Protein AF-A0A658NM93-F1 (afdb_monomer)

Solvent-accessible surface area (backbone atoms only — not comparable to full-atom values): 5261 Å² total; per-residue (Å²): 140,87,86,86,76,89,84,55,66,78,81,68,65,80,85,75,90,76,71,57,57,37,90,86,73,44,33,62,33,65,48,76,92,57,58,24,50,82,85,83,50,72,70,57,50,51,53,38,56,75,71,63,38,60,68,63,52,48,44,56,63,31,44,71,38,52,33,75,65,49,32,52,52,52,51,51,24,60,75,70,67,64,121

pLDDT: mean 92.48, std 5.34, range [60.62, 98.19]

Foldseek 3Di:
DDDDDPDDPVLVDADDDDFDADPPQRFFADDRVRSGDDDDDPVNLVVCVVVVVVVVSCCVVELVTRPPPNVVVVVVCVVVVND

Mean predicted aligned error: 4.2 Å

Radius of gyration: 16.74 Å; Cα contacts (8 Å, |Δi|>4): 65; chains: 1; bounding box: 35×38×52 Å

Sequence (83 aa):
YMLKLAHMVDDKLHARSTGPYSLVTQQPLGGKAQFGGQRFGEMEVWALEAYGAAYTL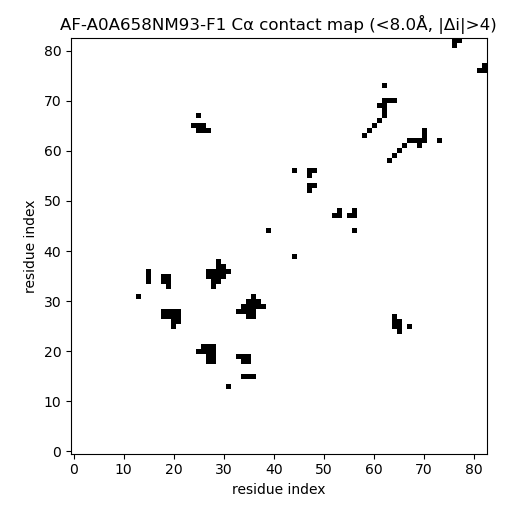QEILTYKSDDTVGRVKTYESIVKGEN

Nearest PDB structures (foldseek):
  8i24-assembly1_C  TM=9.891E-01  e=1.123E-11  Acetivibrio thermocellus DSM 1313
  6cce-assembly1_C  TM=9.860E-01  e=1.990E-11  Mycolicibacterium smegmatis MC2 155
  8rdj-assembly1_C  TM=9.868E-01  e=1.343E-08  Sinapis alba
  8ras-assembly1_C  TM=9.875E-01  e=1.550E-08  Sinapis alba
  5oa1-assembly1_B  TM=9.415E-01  e=1.514E-06  Saccharomyces cerevisiae S288C

Secondary structure (DSSP, 8-state):
-----S--HHHH----SS--B-TTT-PBPBSGGGTPBPP--HHHHHHHHHTT-HHHHHHHHIIIII-HHHHHHHHHHHHHT--

Structure (mmCIF, N/CA/C/O backbone):
data_AF-A0A658NM93-F1
#
_entry.id   AF-A0A658NM93-F1
#
loop_
_atom_site.group_PDB
_atom_site.id
_atom_site.type_symbol
_atom_site.label_atom_id
_atom_site.label_alt_id
_atom_site.label_comp_id
_atom_site.label_asym_id
_atom_site.label_entity_id
_atom_site.label_seq_id
_atom_site.pdbx_PDB_ins_code
_atom_site.Cartn_x
_atom_site.Cartn_y
_atom_site.Cartn_z
_atom_site.occupancy
_atom_site.B_iso_or_equiv
_atom_site.auth_seq_id
_atom_site.auth_comp_id
_atom_site.auth_asym_id
_atom_site.auth_atom_id
_atom_site.pdbx_PDB_model_num
ATOM 1 N N . TYR A 1 1 ? 14.093 -24.460 -32.859 1.00 67.94 1 TYR A N 1
ATOM 2 C CA . TYR A 1 1 ? 14.980 -23.646 -32.004 1.00 67.94 1 TYR A CA 1
ATOM 3 C C . TYR A 1 1 ? 14.105 -22.700 -31.194 1.00 67.94 1 TYR A C 1
ATOM 5 O O . TYR A 1 1 ? 13.217 -22.100 -31.786 1.00 67.94 1 TYR A O 1
ATOM 13 N N . MET A 1 2 ? 14.281 -22.628 -29.872 1.00 86.06 2 MET A N 1
ATOM 14 C CA . MET A 1 2 ? 13.528 -21.725 -28.988 1.00 86.06 2 MET A CA 1
ATOM 15 C C . MET A 1 2 ? 14.504 -20.816 -28.241 1.00 86.06 2 MET A C 1
ATOM 17 O O . MET A 1 2 ? 15.552 -21.277 -27.794 1.00 86.06 2 MET A O 1
ATOM 21 N N . LEU A 1 3 ? 14.147 -19.538 -28.114 1.00 89.44 3 LEU A N 1
ATOM 22 C CA . LEU A 1 3 ? 14.927 -18.521 -27.411 1.00 89.44 3 LEU A CA 1
ATOM 23 C C . LEU A 1 3 ? 14.270 -18.191 -26.068 1.00 89.44 3 LEU A C 1
ATOM 25 O O . LEU A 1 3 ? 13.054 -18.014 -25.996 1.00 89.44 3 LEU A O 1
ATOM 29 N N . LYS A 1 4 ? 15.084 -18.073 -25.015 1.00 93.50 4 LYS A N 1
ATOM 30 C CA . LYS A 1 4 ? 14.649 -17.603 -23.696 1.00 93.50 4 LYS A CA 1
ATOM 31 C C . LYS A 1 4 ? 14.857 -16.091 -23.596 1.00 93.50 4 LYS A C 1
ATOM 33 O O . LYS A 1 4 ? 15.957 -15.604 -23.839 1.00 93.50 4 LYS A O 1
ATOM 38 N N . LEU A 1 5 ? 13.806 -15.365 -23.221 1.00 94.44 5 LEU A N 1
ATOM 39 C CA . LEU A 1 5 ? 13.856 -13.917 -22.996 1.00 94.44 5 LEU A CA 1
ATOM 40 C C . LEU A 1 5 ? 14.413 -13.583 -21.603 1.00 94.44 5 LEU A C 1
ATOM 42 O O . LEU A 1 5 ? 14.340 -14.395 -20.684 1.00 94.44 5 LEU A O 1
ATOM 46 N N . ALA A 1 6 ? 14.928 -12.361 -21.444 1.00 95.75 6 ALA A N 1
ATOM 47 C CA . ALA A 1 6 ? 15.565 -11.896 -20.208 1.00 95.75 6 ALA A CA 1
ATOM 48 C C . ALA A 1 6 ? 14.588 -11.602 -19.050 1.00 95.75 6 ALA A C 1
ATOM 50 O O . ALA A 1 6 ? 15.016 -11.460 -17.912 1.00 95.75 6 ALA A O 1
ATOM 51 N N . HIS A 1 7 ? 13.283 -11.491 -19.311 1.00 95.50 7 HIS A N 1
ATOM 52 C CA . HIS A 1 7 ? 12.295 -11.135 -18.289 1.00 95.50 7 HIS A CA 1
ATOM 53 C C . HIS A 1 7 ? 11.933 -12.335 -17.407 1.00 95.50 7 HIS A C 1
ATOM 55 O O . HIS A 1 7 ? 10.971 -13.053 -17.687 1.00 95.50 7 HIS A O 1
ATOM 61 N N . MET A 1 8 ? 12.689 -12.519 -16.327 1.00 95.94 8 MET A N 1
ATOM 62 C CA . MET A 1 8 ? 12.466 -13.579 -15.347 1.00 95.94 8 MET A CA 1
ATOM 63 C C . MET A 1 8 ? 11.372 -13.209 -14.337 1.00 95.94 8 MET A C 1
ATOM 65 O O . MET A 1 8 ? 11.110 -12.036 -14.066 1.00 95.94 8 MET A O 1
ATOM 69 N N . VAL A 1 9 ? 10.698 -14.226 -13.797 1.00 94.31 9 VAL A N 1
ATOM 70 C CA . VAL A 1 9 ? 9.630 -14.059 -12.793 1.00 94.31 9 VAL A CA 1
ATOM 71 C C . VAL A 1 9 ? 10.204 -13.630 -11.441 1.00 94.31 9 VAL A C 1
ATOM 73 O O . VAL A 1 9 ? 9.632 -12.758 -10.789 1.00 94.31 9 VAL A O 1
ATOM 76 N N . ASP A 1 10 ? 11.360 -14.175 -11.065 1.00 92.56 10 ASP A N 1
ATOM 77 C CA . ASP A 1 10 ? 12.022 -13.908 -9.780 1.00 92.56 10 ASP A CA 1
ATOM 78 C C . ASP A 1 10 ? 12.356 -12.420 -9.585 1.00 92.56 10 ASP A C 1
ATOM 80 O O . ASP A 1 10 ? 12.278 -11.882 -8.476 1.00 92.56 10 ASP A O 1
ATOM 84 N N . ASP A 1 11 ? 12.633 -11.707 -10.679 1.00 90.69 11 ASP A N 1
ATOM 85 C CA . ASP A 1 11 ? 12.906 -10.270 -10.645 1.00 90.69 11 ASP A CA 1
ATOM 86 C C . ASP A 1 11 ? 11.643 -9.445 -10.376 1.00 90.69 11 ASP A C 1
ATOM 88 O O . ASP A 1 11 ? 11.726 -8.364 -9.789 1.00 90.69 11 ASP A O 1
ATOM 92 N N . LYS A 1 12 ? 10.467 -9.973 -10.731 1.00 91.44 12 LYS A N 1
ATOM 93 C CA . LYS A 1 12 ? 9.179 -9.268 -10.669 1.00 91.44 12 LYS A CA 1
ATOM 94 C C . LYS A 1 12 ? 8.426 -9.491 -9.365 1.00 91.44 12 LYS A C 1
ATOM 96 O O . LYS A 1 12 ? 7.722 -8.589 -8.922 1.00 91.44 12 LYS A O 1
ATOM 101 N N . LEU A 1 13 ? 8.555 -10.669 -8.754 1.00 92.50 13 LEU A N 1
ATOM 102 C CA . LEU A 1 13 ? 7.891 -10.953 -7.483 1.00 92.50 13 LEU A CA 1
ATOM 103 C C . LEU A 1 13 ? 8.483 -10.079 -6.369 1.00 92.50 13 LEU A C 1
ATOM 105 O O . LEU A 1 13 ? 9.704 -9.995 -6.201 1.00 92.50 13 LEU A O 1
ATOM 109 N N . HIS A 1 14 ? 7.600 -9.406 -5.631 1.00 93.56 14 HIS A N 1
ATOM 110 C CA . HIS A 1 14 ? 7.934 -8.548 -4.498 1.00 93.56 14 HIS A CA 1
ATOM 111 C C . HIS A 1 14 ? 6.749 -8.469 -3.536 1.00 93.56 14 HIS A C 1
ATOM 113 O O . HIS A 1 14 ? 5.610 -8.295 -3.964 1.00 93.56 14 HIS A O 1
ATOM 119 N N . ALA A 1 15 ? 7.027 -8.577 -2.241 1.00 92.12 15 ALA A N 1
ATOM 120 C CA . ALA A 1 15 ? 6.039 -8.445 -1.182 1.00 92.12 15 ALA A CA 1
ATOM 121 C C . ALA A 1 15 ? 6.656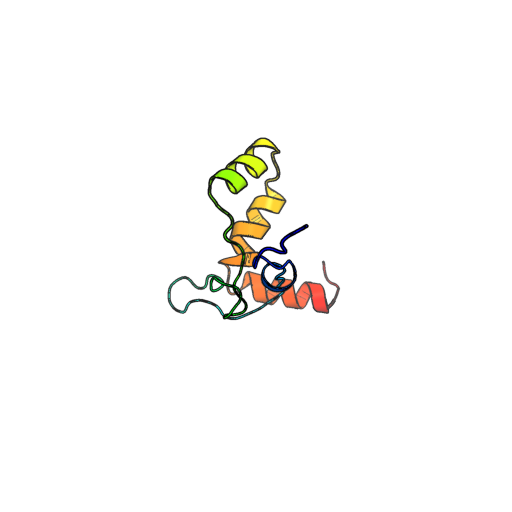 -7.705 0.004 1.00 92.12 15 ALA A C 1
ATOM 123 O O . ALA A 1 15 ? 7.858 -7.800 0.262 1.00 92.12 15 ALA A O 1
ATOM 124 N N . ARG A 1 16 ? 5.820 -6.973 0.739 1.00 93.25 16 ARG A N 1
ATOM 125 C CA . ARG A 1 16 ? 6.217 -6.286 1.970 1.00 93.25 16 ARG A CA 1
ATOM 126 C C . ARG A 1 16 ? 5.074 -6.293 2.975 1.00 93.25 16 ARG A C 1
ATOM 128 O O . ARG 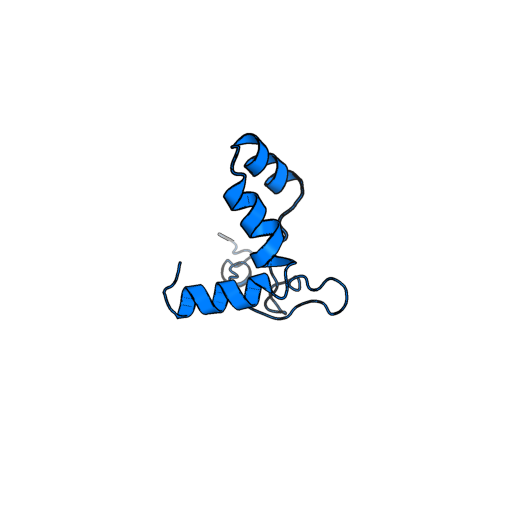A 1 16 ? 3.914 -6.261 2.579 1.00 93.25 16 ARG A O 1
ATOM 135 N N . SER A 1 17 ? 5.433 -6.279 4.256 1.00 90.62 17 SER A N 1
ATOM 136 C CA . SER A 1 17 ? 4.501 -6.074 5.372 1.00 90.62 17 SER A CA 1
ATOM 137 C C . SER A 1 17 ? 4.693 -4.675 5.967 1.00 90.62 17 SER A C 1
ATOM 139 O O . SER A 1 17 ? 3.814 -3.827 5.871 1.00 90.62 17 SER A O 1
ATOM 141 N N . THR A 1 18 ? 5.899 -4.374 6.455 1.00 89.56 18 THR A N 1
ATOM 142 C CA . THR A 1 18 ? 6.323 -3.042 6.916 1.00 89.56 18 THR A CA 1
ATOM 143 C C . THR A 1 18 ? 7.617 -2.627 6.204 1.00 89.56 18 THR A C 1
ATOM 145 O O . THR A 1 18 ? 8.202 -3.414 5.460 1.00 89.56 18 THR A O 1
ATOM 148 N N . GLY A 1 19 ? 8.048 -1.369 6.333 1.00 90.62 19 GLY A N 1
ATOM 149 C CA . GLY A 1 19 ? 9.307 -0.907 5.738 1.00 90.62 19 GLY A CA 1
ATOM 1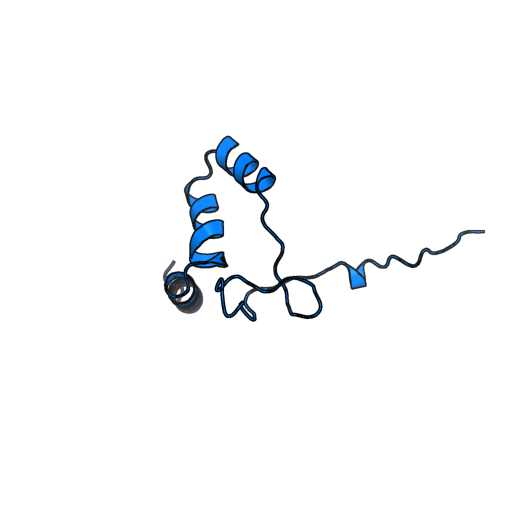50 C C . GLY A 1 19 ? 9.536 0.596 5.911 1.00 90.62 19 GLY A C 1
ATOM 151 O O . GLY A 1 19 ? 8.820 1.226 6.688 1.00 90.62 19 GLY A O 1
ATOM 152 N N . PRO A 1 20 ? 10.513 1.180 5.199 1.00 91.81 20 PRO A N 1
ATOM 153 C CA . PRO A 1 20 ? 10.833 2.598 5.309 1.00 91.81 20 PRO A CA 1
ATOM 154 C C . PRO A 1 20 ? 9.734 3.493 4.717 1.00 91.81 20 PRO A C 1
ATOM 156 O O . PRO A 1 20 ? 9.020 3.110 3.779 1.00 91.81 20 PRO A O 1
ATOM 159 N N . TYR A 1 21 ? 9.651 4.706 5.262 1.00 93.06 21 TYR A N 1
ATOM 160 C CA . TYR A 1 21 ? 8.700 5.748 4.881 1.00 93.06 21 TYR A CA 1
ATOM 161 C C . TYR A 1 21 ? 9.433 7.026 4.467 1.00 93.06 21 TYR A C 1
ATOM 163 O O . TYR A 1 21 ? 10.536 7.310 4.935 1.00 93.06 21 TYR A O 1
ATOM 171 N N . SER A 1 22 ? 8.806 7.799 3.585 1.00 92.12 22 SER A N 1
ATOM 172 C CA . SER A 1 22 ? 9.278 9.119 3.172 1.00 92.12 22 SER A CA 1
ATOM 173 C C . SER A 1 22 ? 9.262 10.099 4.345 1.00 92.12 22 SER A C 1
ATOM 175 O O . SER A 1 22 ? 8.292 10.150 5.096 1.00 92.12 22 SER A O 1
ATOM 177 N N . LEU A 1 23 ? 10.300 10.931 4.471 1.00 91.31 23 LEU A N 1
ATOM 178 C CA . LEU A 1 23 ? 10.358 11.960 5.515 1.00 91.31 23 LEU A CA 1
ATOM 179 C C . LEU A 1 23 ? 9.253 13.014 5.363 1.00 91.31 23 LEU A C 1
ATOM 181 O O . LEU A 1 23 ? 8.730 13.493 6.365 1.00 91.31 23 LEU A O 1
ATOM 185 N N . VAL A 1 24 ? 8.895 13.361 4.123 1.00 92.94 24 VAL A N 1
ATOM 186 C CA . VAL A 1 24 ? 7.961 14.459 3.833 1.00 92.94 24 VAL A CA 1
ATOM 187 C C . VAL A 1 24 ? 6.514 13.993 3.934 1.00 92.94 24 VAL A C 1
ATOM 189 O O . VAL A 1 24 ? 5.736 14.552 4.695 1.00 92.94 24 VAL A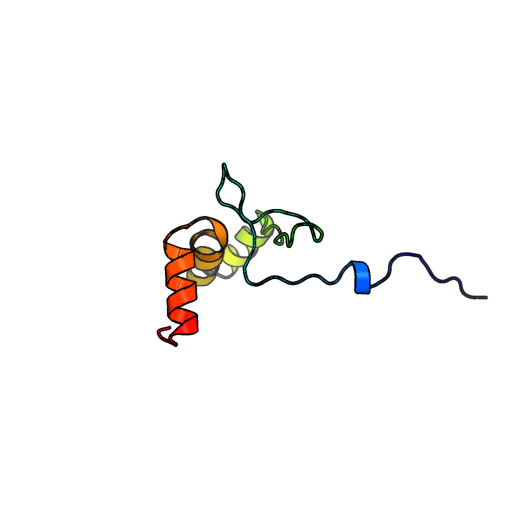 O 1
ATOM 192 N N . THR A 1 25 ? 6.149 12.962 3.169 1.00 92.06 25 THR A N 1
ATOM 193 C CA . THR A 1 25 ? 4.755 12.507 3.053 1.00 92.06 25 THR A CA 1
ATOM 194 C C . THR A 1 25 ? 4.393 11.411 4.042 1.00 92.06 25 THR A C 1
ATOM 196 O O . THR A 1 25 ? 3.229 11.052 4.133 1.00 92.06 25 THR A O 1
ATOM 199 N N . GLN A 1 26 ? 5.374 10.835 4.746 1.00 93.12 26 GLN A N 1
ATOM 200 C CA . GLN A 1 26 ? 5.182 9.672 5.621 1.00 93.12 26 GLN A CA 1
ATOM 201 C C . GLN A 1 26 ? 4.612 8.428 4.921 1.00 93.12 26 GLN A C 1
ATOM 203 O O . GLN A 1 26 ? 4.296 7.447 5.592 1.00 93.12 26 GLN A O 1
ATOM 208 N N . GLN A 1 27 ? 4.586 8.426 3.584 1.00 93.44 27 GLN A N 1
ATOM 209 C CA . GLN A 1 27 ? 4.147 7.310 2.751 1.00 93.44 27 GLN A CA 1
ATOM 210 C C . GLN A 1 27 ? 5.246 6.264 2.549 1.00 93.44 27 GLN A C 1
ATOM 212 O O . GLN A 1 27 ? 6.436 6.606 2.584 1.00 93.44 27 GLN A O 1
ATOM 217 N N . PRO A 1 28 ? 4.883 4.990 2.318 1.00 92.94 28 PRO A N 1
ATOM 218 C CA . PRO A 1 28 ? 5.853 3.947 2.018 1.00 92.94 28 PRO A CA 1
ATOM 219 C C . PRO A 1 28 ? 6.691 4.297 0.777 1.00 92.94 28 PRO A C 1
ATOM 221 O O . PRO A 1 28 ? 6.158 4.769 -0.226 1.00 92.94 28 PRO A O 1
ATOM 224 N N . LE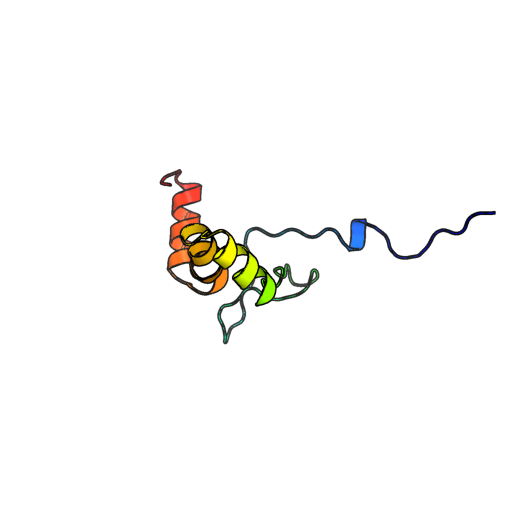U A 1 29 ? 8.004 4.035 0.819 1.00 92.38 29 LEU A N 1
ATOM 225 C CA . LEU A 1 29 ? 8.877 4.249 -0.348 1.00 92.38 29 LEU A CA 1
ATOM 226 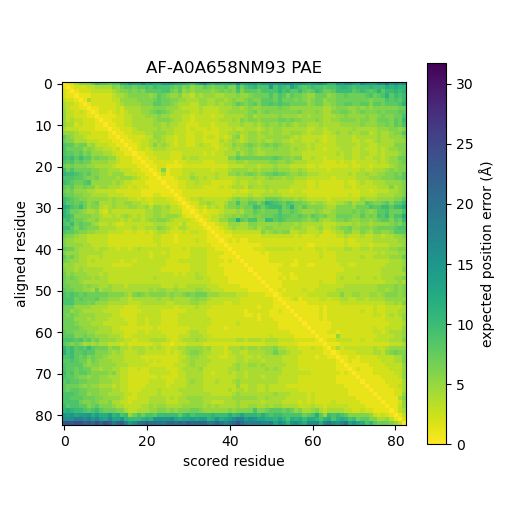C C . LEU A 1 29 ? 8.457 3.375 -1.542 1.00 92.38 29 LEU A C 1
ATOM 228 O O . LEU A 1 29 ? 7.789 2.361 -1.357 1.00 92.38 29 LEU A O 1
ATOM 232 N N . GLY A 1 30 ? 8.853 3.751 -2.760 1.00 89.88 30 GLY A N 1
ATOM 233 C CA . GLY A 1 30 ? 8.572 2.999 -3.988 1.00 89.88 30 GLY A CA 1
ATOM 234 C C . GLY A 1 30 ? 9.734 2.101 -4.432 1.00 89.88 30 GLY A C 1
ATOM 235 O O . GLY A 1 30 ? 10.893 2.362 -4.124 1.00 89.88 30 GLY A O 1
ATOM 236 N N . GLY A 1 31 ? 9.422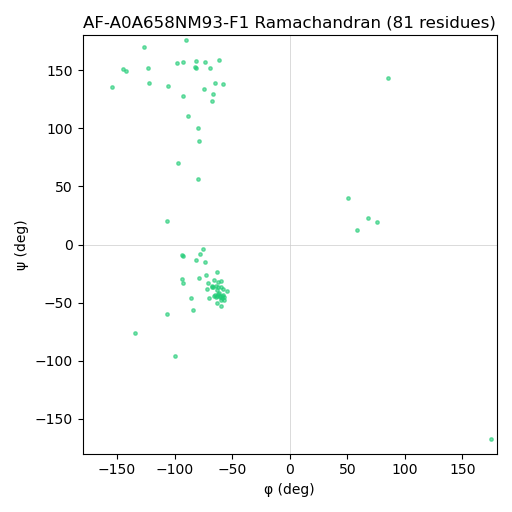 1.054 -5.201 1.00 90.00 31 GLY A N 1
ATOM 237 C CA . GLY A 1 31 ? 10.413 0.200 -5.869 1.00 90.00 31 GLY A CA 1
ATOM 238 C C . GLY A 1 31 ? 10.975 -0.952 -5.023 1.00 90.00 31 GLY A C 1
ATOM 239 O O . GLY A 1 31 ? 11.232 -0.824 -3.827 1.00 90.00 31 GLY A O 1
ATOM 240 N N . LYS A 1 32 ? 11.221 -2.098 -5.675 1.00 88.00 32 LYS A N 1
ATOM 241 C CA . LYS A 1 32 ? 11.684 -3.347 -5.035 1.00 88.00 32 LYS A CA 1
ATOM 242 C C . LYS A 1 32 ? 12.964 -3.165 -4.209 1.00 88.00 32 LYS A C 1
ATOM 244 O O . LYS A 1 32 ? 13.057 -3.684 -3.102 1.00 88.00 32 LYS A O 1
ATOM 249 N N . ALA A 1 33 ? 13.916 -2.375 -4.710 1.00 86.94 33 ALA A N 1
ATOM 250 C CA . ALA A 1 33 ? 15.219 -2.165 -4.072 1.00 86.94 33 ALA A CA 1
ATOM 251 C C . ALA A 1 33 ? 15.147 -1.487 -2.690 1.00 86.94 33 ALA A C 1
ATOM 253 O O . ALA A 1 33 ? 16.055 -1.656 -1.884 1.00 86.94 33 ALA A O 1
ATOM 254 N N . GLN A 1 34 ? 14.080 -0.734 -2.405 1.00 87.62 34 GLN A N 1
ATOM 255 C CA . GLN A 1 34 ? 13.909 0.002 -1.146 1.00 87.62 34 GLN A CA 1
ATOM 256 C C . GLN A 1 34 ? 12.869 -0.649 -0.229 1.00 87.62 34 GLN A C 1
ATOM 258 O O . GLN A 1 34 ? 12.293 0.022 0.626 1.00 87.62 34 GLN A O 1
ATOM 263 N N . PHE A 1 35 ? 12.575 -1.939 -0.441 1.00 88.38 35 PHE A N 1
ATOM 264 C CA . PHE A 1 35 ? 11.410 -2.597 0.155 1.00 88.38 35 PHE A CA 1
ATOM 265 C C . PHE A 1 35 ? 10.126 -1.796 -0.091 1.00 88.38 35 PHE A C 1
ATOM 267 O O . PHE A 1 35 ? 9.284 -1.645 0.790 1.00 88.38 35 PHE A O 1
ATOM 274 N N . GLY A 1 36 ? 10.001 -1.241 -1.297 1.00 90.56 36 GLY A N 1
ATOM 275 C CA . GLY A 1 36 ? 8.968 -0.284 -1.638 1.00 90.56 36 GLY A CA 1
ATOM 276 C C . GLY A 1 36 ? 7.584 -0.901 -1.805 1.00 90.56 36 GLY A C 1
ATOM 277 O O . GLY A 1 36 ? 7.433 -2.105 -1.988 1.00 90.56 36 GLY A O 1
ATOM 278 N N . GLY A 1 37 ? 6.554 -0.075 -1.655 1.00 92.00 37 GLY A N 1
ATOM 279 C CA . GLY A 1 37 ? 5.153 -0.466 -1.692 1.00 92.00 37 GLY A CA 1
ATOM 280 C C . GLY A 1 37 ? 4.591 -0.317 -3.085 1.00 92.00 37 GLY A C 1
ATOM 281 O O . GLY A 1 37 ? 5.115 0.440 -3.905 1.00 92.00 37 GLY A O 1
ATOM 282 N N . GLN A 1 38 ? 3.523 -1.062 -3.342 1.00 94.00 38 GLN A N 1
ATOM 283 C CA . GLN A 1 38 ? 2.772 -0.895 -4.568 1.00 94.00 38 GLN A CA 1
ATOM 284 C C . GLN A 1 38 ? 1.953 0.390 -4.469 1.00 94.00 38 GLN A C 1
ATOM 286 O O . GLN A 1 38 ? 1.299 0.642 -3.457 1.00 94.00 38 GLN A O 1
ATOM 291 N N . ARG A 1 39 ? 1.987 1.203 -5.526 1.00 94.56 39 ARG A N 1
ATOM 292 C CA . ARG A 1 39 ? 1.115 2.370 -5.624 1.00 94.56 39 ARG A CA 1
ATOM 293 C C . ARG A 1 39 ? -0.325 1.892 -5.776 1.00 94.56 39 ARG A C 1
ATOM 295 O O . ARG A 1 39 ? -0.624 1.173 -6.723 1.00 94.56 39 ARG A O 1
ATOM 302 N N . PHE A 1 40 ? -1.184 2.338 -4.868 1.00 96.50 40 PHE A N 1
ATOM 303 C CA . PHE A 1 40 ? -2.627 2.284 -5.038 1.00 96.50 40 PHE A CA 1
ATOM 304 C C . PHE A 1 40 ? -3.056 3.566 -5.757 1.00 96.50 40 PHE A C 1
ATOM 306 O O . PHE A 1 40 ? -2.857 4.665 -5.236 1.00 96.50 40 PHE A O 1
ATOM 313 N N . GLY A 1 41 ? -3.480 3.443 -7.011 1.00 96.88 41 GLY A N 1
ATOM 314 C CA . GLY A 1 41 ? -3.812 4.573 -7.866 1.00 96.88 41 GLY A CA 1
ATOM 315 C C . GLY A 1 41 ? -5.277 4.985 -7.769 1.00 96.88 41 GLY A C 1
ATOM 316 O O . GLY A 1 41 ? -6.099 4.373 -7.092 1.00 96.88 41 GLY A O 1
ATOM 317 N N . GLU A 1 42 ? -5.591 6.065 -8.476 1.00 97.69 42 GLU A N 1
ATOM 318 C CA . GLU A 1 42 ? -6.934 6.645 -8.525 1.00 97.69 42 GLU A CA 1
ATOM 319 C C . GLU A 1 42 ? -7.960 5.675 -9.134 1.00 97.69 42 GLU A C 1
ATOM 321 O O . GLU A 1 42 ? -9.080 5.568 -8.646 1.00 97.69 42 GLU A O 1
ATOM 326 N N . MET A 1 43 ? -7.559 4.890 -10.139 1.00 98.19 43 MET A N 1
ATOM 327 C CA . MET A 1 43 ? -8.445 3.894 -10.748 1.00 98.19 43 MET A CA 1
ATOM 328 C C . MET A 1 43 ? -8.781 2.752 -9.785 1.00 98.19 43 MET A C 1
ATOM 330 O O . MET A 1 43 ? -9.905 2.253 -9.790 1.00 98.19 43 MET A O 1
ATOM 334 N N . GLU A 1 44 ? -7.835 2.334 -8.942 1.00 97.38 44 GLU A N 1
ATOM 335 C CA . GLU A 1 44 ? -8.090 1.315 -7.928 1.00 97.38 44 GLU A CA 1
ATOM 336 C C . GLU A 1 44 ? -8.979 1.842 -6.790 1.00 97.38 44 GLU A C 1
ATOM 338 O O . GLU A 1 44 ? -9.808 1.090 -6.273 1.00 97.38 44 GLU A O 1
ATOM 343 N N . VAL A 1 45 ? -8.870 3.133 -6.447 1.00 97.00 45 VAL A N 1
ATOM 344 C CA . VAL A 1 45 ? -9.813 3.813 -5.542 1.00 97.00 45 VAL A CA 1
ATOM 345 C C . VAL A 1 45 ? -11.226 3.756 -6.118 1.00 97.00 45 VAL A C 1
ATOM 347 O O . VAL A 1 45 ? -12.123 3.239 -5.453 1.00 97.00 45 VAL A O 1
ATOM 350 N N . TRP A 1 46 ? -11.414 4.180 -7.373 1.00 97.38 46 TRP A N 1
ATOM 351 C CA . TRP A 1 46 ? -12.725 4.138 -8.031 1.00 97.38 46 TRP A CA 1
ATOM 352 C C . TRP A 1 46 ? -13.311 2.731 -8.082 1.00 97.38 46 TRP A C 1
ATOM 354 O O . TRP A 1 46 ? -14.513 2.550 -7.896 1.00 97.38 46 TRP A O 1
ATOM 364 N N . ALA A 1 47 ? -12.469 1.720 -8.309 1.00 97.69 47 ALA A N 1
ATOM 365 C CA . ALA A 1 47 ? -12.915 0.336 -8.288 1.00 97.69 47 ALA A CA 1
ATOM 366 C C . ALA A 1 47 ? -13.512 -0.033 -6.919 1.00 97.69 47 ALA A C 1
ATOM 368 O O . ALA A 1 47 ? -14.617 -0.569 -6.869 1.00 97.69 47 ALA A O 1
ATOM 369 N N . LEU A 1 48 ? -12.837 0.288 -5.809 1.00 96.31 48 LEU A N 1
ATOM 370 C CA . LEU A 1 48 ? -13.355 0.013 -4.462 1.00 96.31 48 LEU A CA 1
ATOM 371 C C . LEU A 1 48 ? -14.593 0.842 -4.108 1.00 96.31 48 LEU A C 1
ATOM 373 O O . LEU A 1 48 ? -15.505 0.325 -3.457 1.00 96.31 48 LEU A O 1
ATOM 377 N N . GLU A 1 49 ? -14.648 2.097 -4.548 1.00 95.69 49 GLU A N 1
ATOM 378 C CA . GLU A 1 49 ? -15.819 2.960 -4.375 1.00 95.69 49 GLU A CA 1
ATOM 379 C C . GLU A 1 49 ? -17.045 2.390 -5.094 1.00 95.69 49 GLU A C 1
ATOM 381 O O . GLU A 1 49 ? -18.123 2.328 -4.503 1.00 95.69 49 GLU A O 1
ATOM 386 N N . ALA A 1 50 ? -16.880 1.884 -6.321 1.00 97.06 50 ALA A N 1
ATOM 387 C CA . ALA A 1 50 ? -17.955 1.246 -7.079 1.00 97.06 50 ALA A CA 1
ATOM 388 C C . ALA A 1 50 ? -18.494 -0.022 -6.393 1.00 97.06 50 ALA A C 1
ATOM 390 O O . ALA A 1 50 ? -19.687 -0.309 -6.477 1.00 97.06 50 ALA A O 1
ATOM 391 N N . TYR A 1 51 ? -17.637 -0.758 -5.678 1.00 96.56 51 TYR A N 1
ATOM 392 C CA . TYR A 1 51 ? -18.052 -1.894 -4.848 1.00 96.56 51 TYR A CA 1
ATOM 393 C C . TYR A 1 51 ? -18.684 -1.483 -3.507 1.00 96.56 51 TYR A C 1
ATOM 395 O O . TYR A 1 51 ? -19.189 -2.346 -2.790 1.00 96.56 51 TYR A O 1
ATOM 403 N N . GLY A 1 52 ? -18.657 -0.199 -3.136 1.00 95.75 52 GLY A N 1
ATOM 404 C CA . GLY A 1 52 ? -19.125 0.266 -1.829 1.00 95.75 52 GLY A CA 1
ATOM 405 C C . GLY A 1 52 ? -18.246 -0.205 -0.663 1.00 95.75 52 GLY A C 1
ATOM 406 O O . GLY A 1 52 ? -18.712 -0.271 0.475 1.00 95.75 52 GLY A O 1
ATOM 407 N N . ALA A 1 53 ? -16.977 -0.542 -0.919 1.00 96.69 53 ALA A N 1
ATOM 408 C CA . ALA A 1 53 ? -16.048 -1.096 0.067 1.00 96.69 53 ALA A CA 1
ATOM 409 C C . ALA A 1 53 ? -15.441 -0.008 0.979 1.00 96.69 53 ALA A C 1
ATOM 411 O O . ALA A 1 53 ? -14.222 0.145 1.067 1.00 96.69 53 ALA A O 1
ATOM 412 N N . ALA A 1 54 ? -16.299 0.759 1.663 1.00 95.31 54 ALA A N 1
ATOM 413 C CA . ALA A 1 54 ? -15.915 1.945 2.431 1.00 95.31 54 ALA A CA 1
ATOM 414 C C . ALA A 1 54 ? -14.866 1.651 3.517 1.00 95.31 54 ALA A C 1
ATOM 416 O O . ALA A 1 54 ? -13.873 2.370 3.618 1.00 95.31 54 ALA A O 1
ATOM 417 N N . TYR A 1 55 ? -15.046 0.568 4.283 1.00 95.88 55 TYR A N 1
ATOM 418 C CA . TYR A 1 55 ? -14.087 0.177 5.319 1.00 95.88 55 TYR A CA 1
ATOM 419 C C . TYR A 1 55 ? -12.734 -0.172 4.711 1.00 95.88 55 TYR A C 1
ATOM 421 O O . TYR A 1 55 ? -11.737 0.414 5.108 1.00 95.88 55 TYR A O 1
ATOM 429 N N . THR A 1 56 ? -12.703 -1.037 3.692 1.00 95.69 56 THR A N 1
ATOM 430 C CA . THR A 1 56 ? -11.471 -1.443 2.998 1.00 95.69 56 THR A CA 1
ATOM 431 C C . THR A 1 56 ? -10.721 -0.250 2.411 1.00 95.69 56 THR A C 1
ATOM 433 O O . THR A 1 56 ? -9.501 -0.158 2.553 1.00 95.69 56 THR A O 1
ATOM 436 N N . LEU A 1 57 ? -11.444 0.679 1.783 1.00 96.31 57 LEU A N 1
ATOM 437 C CA . LEU A 1 57 ? -10.865 1.896 1.228 1.00 96.31 57 LEU A CA 1
ATOM 438 C C . LEU A 1 57 ? -10.260 2.778 2.329 1.00 96.31 57 LEU A C 1
ATOM 440 O O . LEU A 1 57 ? -9.127 3.242 2.191 1.00 96.31 57 LEU A O 1
ATOM 444 N N . GLN A 1 58 ? -10.968 2.945 3.449 1.00 95.38 58 GLN A N 1
ATOM 445 C CA . GLN A 1 58 ? -10.452 3.660 4.612 1.00 95.38 58 GLN A CA 1
ATOM 446 C C . GLN A 1 58 ? -9.165 3.011 5.137 1.00 95.38 58 GLN A C 1
ATOM 448 O O . GLN A 1 58 ? -8.204 3.732 5.400 1.00 95.38 58 GLN A O 1
ATOM 453 N N . GLU A 1 59 ? -9.099 1.678 5.254 1.00 94.81 59 GLU A N 1
ATOM 454 C CA . GLU A 1 59 ? -7.883 0.995 5.728 1.00 94.81 59 GLU A CA 1
ATOM 455 C C . GLU A 1 59 ? -6.673 1.298 4.844 1.00 94.81 59 GLU A C 1
ATOM 457 O O . GLU A 1 59 ? -5.587 1.575 5.352 1.00 94.81 59 GLU A O 1
ATOM 462 N N . ILE A 1 60 ? -6.861 1.223 3.522 1.00 95.25 60 ILE A N 1
ATOM 463 C CA . ILE A 1 60 ? -5.791 1.390 2.533 1.00 95.25 60 ILE A CA 1
ATOM 464 C C . ILE A 1 60 ? -5.245 2.818 2.567 1.00 95.25 60 ILE A C 1
ATOM 466 O O . ILE A 1 60 ? -4.028 3.002 2.561 1.00 95.25 60 ILE A O 1
ATOM 470 N N . LEU A 1 61 ? -6.130 3.815 2.627 1.00 95.00 61 LEU A N 1
ATOM 471 C CA . LEU A 1 61 ? -5.740 5.224 2.568 1.00 95.00 61 LEU A CA 1
ATOM 472 C C . LEU A 1 61 ? -5.196 5.752 3.901 1.00 95.00 61 LEU A C 1
ATOM 474 O O . LEU A 1 61 ? -4.362 6.650 3.906 1.00 95.00 61 LEU A O 1
ATOM 478 N N . THR A 1 62 ? -5.640 5.201 5.034 1.00 94.50 62 THR A N 1
ATOM 479 C CA . THR A 1 62 ? -5.271 5.716 6.361 1.00 94.50 62 THR A CA 1
ATOM 480 C C . THR A 1 62 ? -4.158 4.891 7.001 1.00 94.50 62 THR A C 1
ATOM 482 O O . THR A 1 62 ? -2.979 5.098 6.719 1.00 94.50 62 THR A O 1
ATOM 485 N N . TYR A 1 63 ? -4.497 3.933 7.857 1.00 92.75 63 TYR A N 1
ATOM 486 C CA . TYR A 1 63 ? -3.548 3.249 8.729 1.00 92.75 63 TYR A CA 1
ATOM 487 C C . TYR A 1 63 ? -2.654 2.213 8.022 1.00 92.75 63 TYR A C 1
ATOM 489 O O . TYR A 1 63 ? -1.745 1.680 8.653 1.00 92.75 63 TYR A O 1
ATOM 497 N N . LYS A 1 64 ? -2.841 1.943 6.719 1.00 93.88 64 LYS A N 1
ATOM 498 C CA . LYS A 1 64 ? -1.868 1.205 5.881 1.00 93.88 64 LYS A CA 1
ATOM 499 C C . LYS A 1 64 ? -0.889 2.111 5.115 1.00 93.88 64 LYS A C 1
ATOM 501 O O . LYS A 1 64 ? 0.069 1.590 4.544 1.00 93.88 64 LYS A O 1
ATOM 506 N N . SER A 1 65 ? -1.089 3.433 5.110 1.00 90.31 65 SER A N 1
ATOM 507 C CA . SER A 1 65 ? -0.229 4.389 4.397 1.00 90.31 65 SER A CA 1
ATOM 508 C C . SER A 1 65 ? 0.122 5.610 5.251 1.00 90.31 65 SER A C 1
ATOM 510 O O . SER A 1 65 ? 1.242 5.698 5.762 1.00 90.31 65 SER A O 1
ATOM 512 N N . ASP A 1 66 ? -0.831 6.529 5.414 1.00 92.00 66 ASP A N 1
ATOM 513 C CA . ASP A 1 66 ? -0.577 7.920 5.798 1.00 92.00 66 ASP A CA 1
ATOM 514 C C . ASP A 1 66 ? -0.670 8.160 7.313 1.00 92.00 66 ASP A C 1
ATOM 516 O O . ASP A 1 66 ? 0.024 9.024 7.855 1.00 92.00 66 ASP A O 1
ATOM 520 N N . ASP A 1 67 ? -1.498 7.389 8.026 1.00 94.31 67 ASP A N 1
ATOM 521 C CA . ASP A 1 67 ? -1.675 7.568 9.468 1.00 94.31 67 ASP A CA 1
ATOM 522 C C . ASP A 1 67 ? -0.517 6.931 10.247 1.00 94.31 67 ASP A C 1
ATOM 524 O O . ASP A 1 67 ? -0.461 5.719 10.479 1.00 94.31 67 ASP A O 1
ATOM 528 N N . THR A 1 68 ? 0.420 7.778 10.674 1.00 92.44 68 THR A N 1
ATOM 529 C CA . THR A 1 68 ? 1.615 7.370 11.420 1.00 92.44 68 THR A CA 1
ATOM 530 C C . THR A 1 68 ? 1.303 6.801 12.799 1.00 92.44 68 THR A C 1
ATOM 532 O O . THR A 1 68 ? 2.034 5.925 13.263 1.00 92.44 68 THR A O 1
ATOM 535 N N . VAL A 1 69 ? 0.231 7.261 13.445 1.00 94.06 69 VAL A N 1
ATOM 536 C CA . VAL A 1 69 ? -0.182 6.789 14.771 1.00 94.06 69 VAL A CA 1
ATOM 537 C C . VAL A 1 69 ? -1.050 5.545 14.623 1.00 94.06 69 VAL A C 1
ATOM 539 O O . VAL A 1 69 ? -0.822 4.550 15.313 1.00 94.06 69 VAL A O 1
ATOM 542 N N . GLY A 1 70 ? -2.013 5.582 13.702 1.00 93.00 70 GLY A N 1
ATOM 543 C CA . GLY A 1 70 ? -2.900 4.467 13.388 1.00 93.00 70 GLY A CA 1
ATOM 544 C C . GLY A 1 70 ? -2.127 3.224 12.982 1.00 93.00 70 GLY A C 1
ATOM 545 O O . GLY A 1 70 ? -2.337 2.176 13.577 1.00 93.00 70 GLY A O 1
ATOM 546 N N . ARG A 1 71 ? -1.146 3.336 12.076 1.00 92.88 71 ARG A N 1
ATOM 547 C CA . ARG A 1 71 ? -0.374 2.170 11.607 1.00 92.88 71 ARG A CA 1
ATOM 548 C C . ARG A 1 71 ? 0.373 1.439 12.723 1.00 92.88 71 ARG A C 1
ATOM 550 O O . ARG A 1 71 ? 0.470 0.216 12.692 1.00 92.88 71 ARG A O 1
ATOM 557 N N . VAL A 1 72 ? 0.900 2.173 13.708 1.00 92.50 72 VAL A N 1
ATOM 558 C CA . VAL A 1 72 ? 1.611 1.578 14.852 1.00 92.50 72 VAL A CA 1
ATOM 559 C C . VAL A 1 72 ? 0.619 0.852 15.752 1.00 92.50 72 VAL A C 1
ATOM 561 O O . VAL A 1 72 ? 0.847 -0.304 16.094 1.00 92.50 72 VAL A O 1
ATOM 564 N N . LYS A 1 73 ? -0.516 1.489 16.058 1.00 93.44 73 LYS A N 1
ATOM 565 C CA . LYS A 1 73 ? -1.587 0.875 16.853 1.00 93.44 73 LYS A CA 1
ATOM 566 C C . LYS A 1 73 ? -2.144 -0.379 16.189 1.00 93.44 73 LYS A C 1
ATOM 568 O O . LYS A 1 73 ? -2.278 -1.390 16.863 1.00 93.44 73 LYS A O 1
ATOM 573 N N . THR A 1 74 ? -2.411 -0.334 14.885 1.00 92.56 74 THR A N 1
ATOM 574 C CA . THR A 1 74 ? -2.897 -1.491 14.124 1.00 92.56 74 THR A CA 1
ATOM 575 C C . THR A 1 74 ? -1.868 -2.619 14.110 1.00 92.56 74 THR A C 1
ATOM 577 O O . THR A 1 74 ? -2.218 -3.786 14.238 1.00 92.56 74 THR A O 1
ATOM 580 N N . TYR A 1 75 ? -0.577 -2.305 13.983 1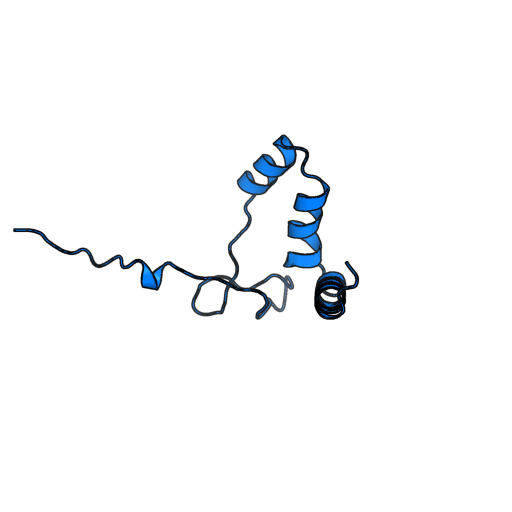.00 91.50 75 TYR A N 1
ATOM 581 C CA . TYR A 1 75 ? 0.459 -3.332 14.070 1.00 91.50 75 TYR A CA 1
ATOM 582 C C . TYR A 1 75 ? 0.500 -3.974 15.464 1.00 91.50 75 TYR A C 1
ATOM 584 O O . TYR A 1 75 ? 0.542 -5.196 15.581 1.00 91.50 75 TYR A O 1
ATOM 592 N N . GLU A 1 76 ? 0.440 -3.166 16.524 1.00 93.31 76 GLU A N 1
ATOM 593 C CA . GLU A 1 76 ? 0.378 -3.670 17.897 1.00 93.31 76 GLU A CA 1
ATOM 594 C C . GLU A 1 76 ? -0.872 -4.514 18.162 1.00 93.31 76 GLU A C 1
ATOM 596 O O . GLU A 1 76 ? -0.762 -5.552 18.812 1.00 93.31 76 GLU A O 1
ATOM 601 N N . SER A 1 77 ? -2.035 -4.098 17.656 1.00 93.31 77 SER A N 1
ATOM 602 C CA . SER A 1 77 ? -3.306 -4.804 17.836 1.00 93.31 77 SER A CA 1
ATOM 603 C C . SER A 1 77 ? -3.278 -6.172 17.151 1.00 93.31 77 SER A C 1
ATOM 605 O O . SER A 1 77 ? -3.610 -7.179 17.775 1.00 93.31 77 SER A O 1
ATOM 607 N N . ILE A 1 78 ? -2.743 -6.243 15.925 1.00 92.75 78 ILE A N 1
ATOM 608 C CA . ILE A 1 78 ? -2.527 -7.500 15.194 1.00 92.75 78 ILE A CA 1
ATOM 609 C C . ILE A 1 78 ? -1.574 -8.425 15.960 1.00 92.75 78 ILE A C 1
ATOM 611 O O . ILE A 1 78 ? -1.844 -9.618 16.083 1.00 92.75 78 ILE A O 1
ATOM 615 N N . VAL A 1 79 ? -0.467 -7.895 16.493 1.00 92.81 79 VAL A N 1
ATOM 616 C CA . VAL A 1 79 ? 0.518 -8.690 17.249 1.00 92.81 79 VAL A CA 1
ATOM 617 C C . VAL A 1 79 ? -0.062 -9.210 18.568 1.00 92.81 79 VAL A C 1
ATOM 619 O O . VAL A 1 79 ? 0.251 -10.330 18.969 1.00 92.81 79 VAL A O 1
ATOM 622 N N . LYS A 1 80 ? -0.909 -8.420 19.237 1.00 93.94 80 LYS A N 1
ATOM 623 C CA . LYS A 1 80 ? -1.578 -8.797 20.493 1.00 93.94 80 LYS A CA 1
ATOM 624 C C . LYS A 1 80 ? -2.822 -9.669 20.282 1.00 93.94 80 LYS A C 1
ATOM 626 O O . LYS A 1 80 ? -3.299 -10.263 21.242 1.00 93.94 80 LYS A O 1
ATOM 631 N N . GLY A 1 81 ? -3.324 -9.776 19.051 1.00 91.12 81 GLY A N 1
ATOM 632 C CA . GLY A 1 81 ? -4.562 -10.493 18.733 1.00 91.12 81 GLY A CA 1
ATOM 633 C C . GLY A 1 81 ? -5.834 -9.735 19.130 1.00 91.12 81 GLY A C 1
ATOM 634 O O . GLY A 1 81 ? -6.889 -10.345 19.269 1.00 91.12 81 GLY A O 1
ATOM 635 N N . GLU A 1 82 ? -5.736 -8.421 19.320 1.00 80.81 82 GLU A N 1
ATOM 636 C CA . GLU A 1 82 ? -6.836 -7.524 19.684 1.00 80.81 82 GLU A CA 1
ATOM 637 C C . GLU A 1 82 ? -7.381 -6.855 18.411 1.00 80.81 82 GLU A C 1
ATOM 639 O O . GLU A 1 82 ? -7.137 -5.676 18.173 1.00 80.81 82 GLU A O 1
ATOM 644 N N . ASN A 1 83 ? -8.052 -7.622 17.548 1.00 60.62 83 ASN A N 1
ATOM 645 C CA . ASN A 1 83 ? -8.639 -7.135 16.289 1.00 60.62 83 ASN A CA 1
ATOM 646 C C . ASN A 1 83 ? -10.162 -7.247 16.285 1.00 60.62 83 ASN A C 1
ATOM 648 O O . ASN A 1 83 ? -10.671 -8.293 16.748 1.00 60.62 83 ASN A O 1
#